Protein AF-A0A6G0Y453-F1 (afdb_monomer_lite)

Radius of gyration: 17.56 Å; chains: 1; bounding box: 46×42×43 Å

Structure (mmCIF, N/CA/C/O backbone):
data_AF-A0A6G0Y453-F1
#
_entry.id   AF-A0A6G0Y453-F1
#
loop_
_atom_site.group_PDB
_atom_site.id
_atom_site.type_symbol
_atom_site.label_atom_id
_atom_site.label_alt_id
_atom_site.label_comp_id
_atom_site.label_asym_id
_atom_site.label_entity_id
_atom_site.label_seq_id
_atom_site.pdbx_PDB_ins_code
_atom_site.Cartn_x
_atom_site.Cartn_y
_atom_site.Cartn_z
_atom_site.occupancy
_atom_site.B_iso_or_equiv
_atom_site.auth_seq_id
_atom_site.auth_comp_id
_atom_site.auth_asym_id
_atom_site.auth_atom_id
_atom_site.pdbx_PDB_model_num
ATOM 1 N N . MET A 1 1 ? 24.743 31.325 4.950 1.00 36.44 1 MET A N 1
ATOM 2 C CA . MET A 1 1 ? 24.528 29.899 4.630 1.00 36.44 1 MET A CA 1
ATOM 3 C C . MET A 1 1 ? 23.797 29.264 5.799 1.00 36.44 1 MET A C 1
ATOM 5 O O . MET A 1 1 ? 24.405 29.052 6.834 1.00 36.44 1 MET A O 1
ATOM 9 N N . GLY A 1 2 ? 22.485 29.068 5.681 1.00 37.31 2 GLY A N 1
ATOM 10 C CA . GLY A 1 2 ? 21.663 28.439 6.717 1.00 37.31 2 GLY A CA 1
ATOM 11 C C . GLY A 1 2 ? 20.794 27.382 6.057 1.00 37.31 2 GLY A C 1
ATOM 12 O O . GLY A 1 2 ? 19.722 27.699 5.551 1.00 37.31 2 GLY A O 1
ATOM 13 N N . GLY A 1 3 ? 21.305 26.153 5.977 1.00 31.62 3 GLY A N 1
ATOM 14 C CA . GLY A 1 3 ? 20.540 25.014 5.484 1.00 31.62 3 GLY A CA 1
ATOM 15 C C . GLY A 1 3 ? 19.524 24.612 6.543 1.00 31.62 3 GLY A C 1
ATOM 16 O O . GLY A 1 3 ? 19.907 24.222 7.643 1.00 31.62 3 GLY A O 1
ATOM 17 N N . ARG A 1 4 ? 18.232 24.747 6.234 1.00 37.88 4 ARG A N 1
ATOM 18 C CA . ARG A 1 4 ? 17.164 24.193 7.069 1.00 37.88 4 ARG A CA 1
ATOM 19 C C . ARG A 1 4 ? 17.302 22.672 7.051 1.00 37.88 4 ARG A C 1
ATOM 21 O O . ARG A 1 4 ? 17.268 22.064 5.984 1.00 37.88 4 ARG A O 1
ATOM 28 N N . SER A 1 5 ? 17.480 22.078 8.224 1.00 36.12 5 SER A N 1
ATOM 29 C CA . SER A 1 5 ? 17.318 20.644 8.433 1.00 36.12 5 SER A CA 1
ATOM 30 C C . SER A 1 5 ? 15.884 20.234 8.064 1.00 36.12 5 SER A C 1
ATOM 32 O O . SER A 1 5 ? 14.948 20.996 8.331 1.00 36.12 5 SER A O 1
ATOM 34 N N . PRO A 1 6 ? 15.680 19.065 7.431 1.00 35.94 6 PRO A N 1
ATOM 35 C CA . PRO A 1 6 ? 14.336 18.581 7.152 1.00 35.94 6 PRO A CA 1
ATOM 36 C C . PRO A 1 6 ? 13.598 18.327 8.478 1.00 35.94 6 PRO A C 1
ATOM 38 O O . PRO A 1 6 ? 14.228 17.892 9.450 1.00 35.94 6 PRO A O 1
ATOM 41 N N . PRO A 1 7 ? 12.281 18.592 8.553 1.00 37.19 7 PRO A N 1
ATOM 42 C CA . PRO A 1 7 ? 11.499 18.241 9.728 1.00 37.19 7 PRO A CA 1
ATOM 43 C C . PRO A 1 7 ? 11.565 16.723 9.918 1.00 37.19 7 PRO A C 1
ATOM 45 O O . PRO A 1 7 ? 11.253 15.960 9.007 1.00 37.19 7 PRO A O 1
ATOM 48 N N . SER A 1 8 ? 12.028 16.289 11.091 1.00 38.25 8 SER A N 1
ATOM 49 C CA . SER A 1 8 ? 12.037 14.881 11.490 1.00 38.25 8 SER A CA 1
ATOM 50 C C . SER A 1 8 ? 10.614 14.509 11.927 1.00 38.25 8 SER A C 1
ATOM 52 O O . SER A 1 8 ? 10.193 14.954 12.992 1.00 38.25 8 SER A O 1
ATOM 54 N N . PRO A 1 9 ? 9.846 13.709 11.159 1.00 42.06 9 PRO A N 1
ATOM 55 C CA . PRO A 1 9 ? 8.439 13.443 11.478 1.00 42.06 9 PRO A CA 1
ATOM 56 C C . PRO A 1 9 ? 8.254 12.441 12.630 1.00 42.06 9 PRO A C 1
ATOM 58 O O . PRO A 1 9 ? 7.136 12.044 12.928 1.00 42.06 9 PRO A O 1
ATOM 61 N N . LEU A 1 10 ? 9.341 11.985 13.258 1.00 41.12 10 LEU A N 1
ATOM 62 C CA . LEU A 1 10 ? 9.342 10.816 14.141 1.00 41.12 10 LEU A CA 1
ATOM 63 C C . LEU A 1 10 ? 9.547 11.147 15.623 1.00 41.12 10 LEU A C 1
ATOM 65 O O . LEU A 1 10 ? 9.712 10.231 16.423 1.00 41.12 10 LEU A O 1
ATOM 69 N N . ARG A 1 11 ? 9.570 12.427 16.016 1.00 39.72 11 ARG A N 1
ATOM 70 C CA . ARG A 1 11 ? 9.835 12.790 17.418 1.00 39.72 11 ARG A CA 1
ATOM 71 C C . ARG A 1 11 ? 8.639 12.644 18.363 1.00 39.72 11 ARG A C 1
ATOM 73 O O . ARG A 1 11 ? 8.882 12.505 19.554 1.00 39.72 11 ARG A O 1
ATOM 80 N N . ASP A 1 12 ? 7.410 12.541 17.854 1.00 39.69 12 ASP A N 1
ATOM 81 C CA . ASP A 1 12 ? 6.200 12.578 18.690 1.00 39.69 12 ASP A CA 1
ATOM 82 C C . ASP A 1 12 ? 5.191 11.461 18.348 1.00 39.69 12 ASP A C 1
ATOM 84 O O . ASP A 1 12 ? 4.031 11.728 18.045 1.00 39.69 12 ASP A O 1
ATOM 88 N N . ALA A 1 13 ? 5.604 10.188 18.402 1.00 50.75 13 ALA A N 1
ATOM 89 C CA . ALA A 1 13 ? 4.693 9.042 18.236 1.00 50.75 13 ALA A CA 1
ATOM 90 C C . ALA A 1 13 ? 4.547 8.198 19.525 1.00 50.75 13 ALA A C 1
ATOM 92 O O . ALA A 1 13 ? 4.876 7.010 19.522 1.00 50.75 13 ALA A O 1
ATOM 93 N N . PRO A 1 14 ? 4.039 8.767 20.640 1.00 52.19 14 PRO A N 1
ATOM 94 C CA . PRO A 1 14 ? 3.871 8.053 21.912 1.00 52.19 14 PRO A CA 1
ATOM 95 C C . PRO A 1 14 ? 2.911 6.853 21.832 1.00 52.19 14 PRO A C 1
ATOM 97 O O . PRO A 1 14 ? 2.890 6.031 22.735 1.00 52.19 14 PRO A O 1
ATOM 100 N N . ALA A 1 15 ? 2.138 6.718 20.752 1.00 50.03 15 ALA A N 1
ATOM 101 C CA . ALA A 1 15 ? 1.271 5.567 20.517 1.00 50.03 15 ALA A CA 1
ATOM 102 C C . ALA A 1 15 ? 2.020 4.342 19.948 1.00 50.03 15 ALA A C 1
ATOM 104 O O . ALA A 1 15 ? 1.535 3.222 20.054 1.00 50.03 15 ALA A O 1
ATOM 105 N N . LEU A 1 16 ? 3.216 4.525 19.370 1.00 49.75 16 LEU A N 1
ATOM 106 C CA . LEU A 1 16 ? 4.043 3.404 18.906 1.00 49.75 16 LEU A CA 1
ATOM 107 C C . LEU A 1 16 ? 4.718 2.671 20.071 1.00 49.75 16 LEU A C 1
ATOM 109 O O . LEU A 1 16 ? 4.967 1.475 19.966 1.00 49.75 16 LEU A O 1
ATOM 113 N N . SER A 1 17 ? 5.003 3.357 21.183 1.00 58.25 17 SER A N 1
ATOM 114 C CA . SER A 1 17 ? 5.693 2.754 22.333 1.00 58.25 17 SER A CA 1
ATOM 115 C C . SER A 1 17 ? 4.832 1.766 23.124 1.00 58.25 17 SER A C 1
ATOM 117 O O . SER A 1 17 ? 5.381 0.962 23.871 1.00 58.25 17 SER A O 1
ATOM 119 N N . SER A 1 18 ? 3.506 1.802 22.962 1.00 57.59 18 SER A N 1
ATOM 120 C CA . SER A 1 18 ? 2.570 0.850 23.575 1.00 57.59 18 SER A CA 1
ATOM 121 C C . SER A 1 18 ? 2.286 -0.380 22.706 1.00 57.59 18 SER A C 1
ATOM 123 O O . SER A 1 18 ? 1.596 -1.295 23.152 1.00 57.59 18 SER A O 1
ATOM 125 N N . SER A 1 19 ? 2.806 -0.419 21.477 1.00 57.25 19 SER A N 1
ATOM 126 C CA . SER A 1 19 ? 2.579 -1.520 20.545 1.00 57.25 19 SER A CA 1
ATOM 127 C C . SER A 1 19 ? 3.479 -2.712 20.864 1.00 57.25 19 SER A C 1
ATOM 129 O O . SER A 1 19 ? 4.698 -2.567 20.942 1.00 57.25 19 SER A O 1
ATOM 131 N N . GLN A 1 20 ? 2.903 -3.911 20.987 1.00 63.47 20 GLN A N 1
ATOM 132 C CA . GLN A 1 20 ? 3.690 -5.139 21.187 1.00 63.47 20 GLN A CA 1
ATOM 133 C C . GLN A 1 20 ? 4.402 -5.598 19.907 1.00 63.47 20 GLN A C 1
ATOM 135 O O . GLN A 1 20 ? 5.443 -6.251 19.968 1.00 63.47 20 GLN A O 1
ATOM 140 N N . HIS A 1 21 ? 3.865 -5.225 18.742 1.00 60.62 21 HIS A N 1
ATOM 141 C CA . HIS A 1 21 ? 4.406 -5.599 17.441 1.00 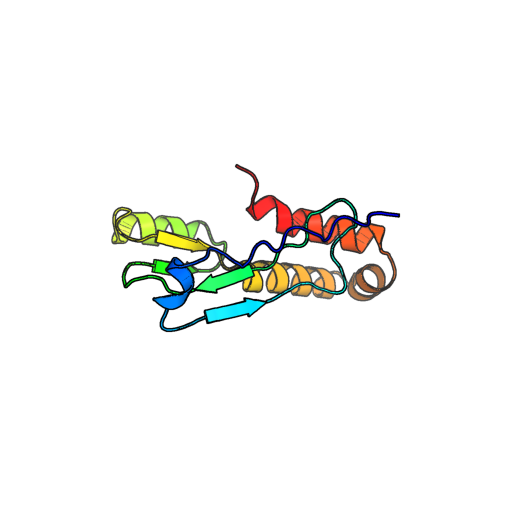60.62 21 HIS A CA 1
ATOM 142 C C . HIS A 1 21 ? 4.455 -4.382 16.521 1.00 60.62 21 HIS A C 1
ATOM 144 O O . HIS A 1 21 ? 3.445 -3.710 16.308 1.00 60.62 21 HIS A O 1
ATOM 150 N N . ILE A 1 22 ? 5.640 -4.085 15.988 1.00 60.31 22 ILE A N 1
ATOM 151 C CA . ILE A 1 22 ? 5.856 -3.007 15.023 1.00 60.31 22 ILE A CA 1
ATOM 152 C C . ILE A 1 22 ? 6.501 -3.616 13.782 1.00 60.31 22 ILE A C 1
ATOM 154 O O . ILE A 1 22 ? 7.580 -4.201 13.864 1.00 60.31 22 ILE A O 1
ATOM 158 N N . PHE A 1 23 ? 5.857 -3.448 12.634 1.00 62.28 23 PHE A N 1
ATOM 159 C CA . PHE A 1 23 ? 6.418 -3.774 11.329 1.00 62.28 23 PHE A CA 1
ATOM 160 C C . PHE A 1 23 ? 6.618 -2.481 10.546 1.00 62.28 23 PHE A C 1
ATOM 162 O O . PHE A 1 23 ? 5.768 -1.591 10.556 1.00 62.28 23 PHE A O 1
ATOM 169 N N . MET A 1 24 ? 7.758 -2.365 9.874 1.00 48.25 24 MET A N 1
ATOM 170 C CA . MET A 1 24 ? 8.103 -1.189 9.082 1.00 48.25 24 MET A CA 1
ATOM 171 C C . MET A 1 24 ? 8.449 -1.637 7.666 1.00 48.25 24 MET A C 1
ATOM 173 O O . MET A 1 24 ? 9.323 -2.481 7.482 1.00 48.25 24 MET A O 1
ATOM 177 N N . ASP A 1 25 ? 7.781 -1.049 6.678 1.00 56.09 25 ASP A N 1
ATOM 178 C CA . ASP A 1 25 ? 8.121 -1.177 5.261 1.00 56.09 25 ASP A CA 1
ATOM 179 C C . ASP A 1 25 ? 8.276 0.228 4.666 1.00 56.09 25 ASP A C 1
ATOM 181 O O . ASP A 1 25 ? 7.526 1.161 4.973 1.00 56.09 25 ASP A O 1
ATOM 185 N N . GLY A 1 26 ? 9.285 0.388 3.817 1.00 49.78 26 GLY A N 1
ATOM 186 C CA . GLY A 1 26 ? 9.472 1.588 3.028 1.00 49.78 26 GLY A CA 1
ATOM 187 C C . GLY A 1 26 ? 9.755 1.227 1.579 1.00 49.78 26 GLY A C 1
ATOM 188 O O . GLY A 1 26 ? 10.646 0.447 1.251 1.00 49.78 26 GLY A O 1
ATOM 189 N N . THR A 1 27 ? 9.049 1.879 0.661 1.00 54.59 27 THR A N 1
ATOM 190 C CA . THR A 1 27 ? 9.293 1.723 -0.777 1.00 54.59 27 THR A CA 1
ATOM 191 C C . THR A 1 27 ? 10.423 2.659 -1.253 1.00 54.59 27 THR A C 1
ATOM 193 O O . THR A 1 27 ? 10.254 3.450 -2.185 1.00 54.59 27 THR A O 1
ATOM 196 N N . PHE A 1 28 ? 11.589 2.592 -0.594 1.00 49.12 28 PHE A N 1
ATOM 197 C CA . PHE A 1 28 ? 12.680 3.585 -0.648 1.00 49.12 28 PHE A CA 1
ATOM 198 C C . PHE A 1 28 ? 13.222 3.892 -2.053 1.00 49.12 28 PHE A C 1
ATOM 200 O O . PHE A 1 28 ? 13.490 5.043 -2.378 1.00 49.12 28 PHE A O 1
ATOM 207 N N . ALA A 1 29 ? 13.368 2.890 -2.922 1.00 46.22 29 ALA A N 1
ATOM 208 C CA . ALA A 1 29 ? 14.060 3.070 -4.204 1.00 46.22 29 ALA A CA 1
ATOM 209 C C . ALA A 1 29 ? 13.194 3.689 -5.320 1.00 46.22 29 ALA A C 1
ATOM 211 O O . ALA A 1 29 ? 13.658 3.853 -6.449 1.00 46.22 29 ALA A O 1
ATOM 212 N N . THR A 1 30 ? 11.904 3.940 -5.075 1.00 50.25 30 THR A N 1
ATOM 213 C CA . THR A 1 30 ? 10.954 4.106 -6.184 1.00 50.25 30 THR A CA 1
ATOM 214 C C . THR A 1 30 ? 9.852 5.147 -5.958 1.00 50.25 30 THR A C 1
ATOM 216 O O . THR A 1 30 ? 8.923 5.212 -6.767 1.00 50.25 30 THR A O 1
ATOM 219 N N . CYS A 1 31 ? 9.894 5.947 -4.888 1.00 48.69 31 CYS A N 1
ATOM 220 C CA . CYS A 1 31 ? 8.929 7.037 -4.690 1.00 48.69 31 CYS A CA 1
ATOM 221 C C . CYS A 1 31 ? 9.070 8.085 -5.821 1.00 48.69 31 CYS A C 1
ATOM 223 O O . CYS A 1 31 ? 10.187 8.546 -6.070 1.00 48.69 31 CYS A O 1
ATOM 225 N N . PRO A 1 32 ? 7.996 8.426 -6.563 1.00 56.56 32 PRO A N 1
ATOM 226 C CA . PRO A 1 32 ? 8.022 9.540 -7.511 1.00 56.56 32 PRO A CA 1
ATOM 227 C C . PRO A 1 32 ? 8.370 10.851 -6.784 1.00 56.56 32 PRO A C 1
ATOM 229 O O . PRO A 1 32 ? 7.956 11.030 -5.646 1.00 56.56 32 PRO A O 1
ATOM 232 N N . GLN A 1 33 ? 9.093 11.769 -7.438 1.00 54.53 33 GLN A N 1
ATOM 233 C CA . GLN A 1 33 ? 9.523 13.043 -6.829 1.00 54.53 33 GLN A CA 1
ATOM 234 C C . GLN A 1 33 ? 8.351 13.926 -6.371 1.00 54.53 33 GLN A C 1
ATOM 236 O O . GLN A 1 33 ? 8.510 14.690 -5.425 1.00 54.53 33 GLN A O 1
ATOM 241 N N . ASP A 1 34 ? 7.190 13.779 -7.011 1.00 52.38 34 ASP A N 1
ATOM 242 C CA . ASP A 1 34 ? 5.983 14.561 -6.726 1.00 52.38 34 ASP A CA 1
ATOM 243 C C . ASP A 1 34 ? 5.133 13.979 -5.581 1.00 52.38 34 ASP A C 1
ATOM 245 O O . ASP A 1 34 ? 4.125 14.567 -5.201 1.00 52.38 34 ASP A O 1
ATOM 249 N N . PHE A 1 35 ? 5.519 12.825 -5.024 1.00 46.19 35 PHE A N 1
ATOM 250 C CA . PHE A 1 35 ? 4.830 12.190 -3.901 1.00 46.19 35 PHE A CA 1
ATOM 251 C C . PHE A 1 35 ? 5.697 12.250 -2.647 1.00 46.19 35 PHE A C 1
ATOM 253 O O . PHE A 1 35 ? 6.900 11.982 -2.688 1.00 46.19 35 PHE A O 1
ATOM 260 N N . PHE A 1 36 ? 5.073 12.555 -1.508 1.00 49.66 36 PHE A N 1
ATOM 261 C CA . PHE A 1 36 ? 5.716 12.406 -0.208 1.00 49.66 36 PHE A CA 1
ATOM 262 C C . PHE A 1 36 ? 6.080 10.935 0.013 1.00 49.66 36 PHE A C 1
ATOM 264 O O . PHE A 1 36 ? 5.304 10.033 -0.305 1.00 49.66 36 PHE A O 1
ATOM 271 N N . GLN A 1 37 ? 7.278 10.688 0.541 1.00 53.59 37 GLN A N 1
ATOM 272 C CA . GLN A 1 37 ? 7.730 9.340 0.857 1.00 53.59 37 GLN A CA 1
ATOM 273 C C . GLN A 1 37 ? 6.803 8.721 1.907 1.00 53.59 37 GLN A C 1
ATOM 275 O O . GLN A 1 37 ? 6.789 9.148 3.060 1.00 53.59 37 GLN A O 1
ATOM 280 N N . VAL A 1 38 ? 6.035 7.709 1.503 1.00 49.28 38 VAL A N 1
ATOM 281 C CA . VAL A 1 38 ? 5.151 6.978 2.411 1.00 49.28 38 VAL A CA 1
ATOM 282 C C . VAL A 1 38 ? 5.992 5.948 3.162 1.00 49.28 38 VAL A C 1
ATOM 284 O O . VAL A 1 38 ? 6.422 4.944 2.592 1.00 49.28 38 VAL A O 1
ATOM 287 N N . TYR A 1 39 ? 6.261 6.226 4.434 1.00 49.47 39 TYR A N 1
ATOM 288 C CA . TYR A 1 39 ? 6.669 5.210 5.399 1.00 49.47 39 TYR A CA 1
ATOM 289 C C . TYR A 1 39 ? 5.400 4.585 5.962 1.00 49.47 39 TYR A C 1
ATOM 291 O O . TYR A 1 39 ? 4.571 5.303 6.520 1.00 49.47 39 TYR A O 1
ATOM 299 N N . VAL A 1 40 ? 5.243 3.269 5.819 1.00 54.12 40 VAL A N 1
ATOM 300 C CA . VAL A 1 40 ? 4.131 2.559 6.453 1.00 54.12 40 VAL A CA 1
ATOM 301 C C . VAL A 1 40 ? 4.674 1.860 7.690 1.00 54.12 40 VAL A C 1
ATOM 303 O O . VAL A 1 40 ? 5.492 0.944 7.604 1.00 54.12 40 VAL A O 1
ATOM 306 N N . VAL A 1 41 ? 4.244 2.344 8.852 1.00 57.44 41 VAL A N 1
ATOM 307 C CA . VAL A 1 41 ? 4.503 1.713 10.146 1.00 57.44 41 VAL A CA 1
ATOM 308 C C . VAL A 1 41 ? 3.217 1.017 10.560 1.00 57.44 41 VAL A C 1
ATOM 310 O O . VAL A 1 41 ? 2.222 1.675 10.854 1.00 57.44 41 VAL A O 1
ATOM 313 N N . HIS A 1 42 ? 3.232 -0.311 10.562 1.00 61.28 42 HIS A N 1
ATOM 314 C CA . HIS A 1 42 ? 2.161 -1.112 11.138 1.00 61.28 42 HIS A CA 1
ATOM 315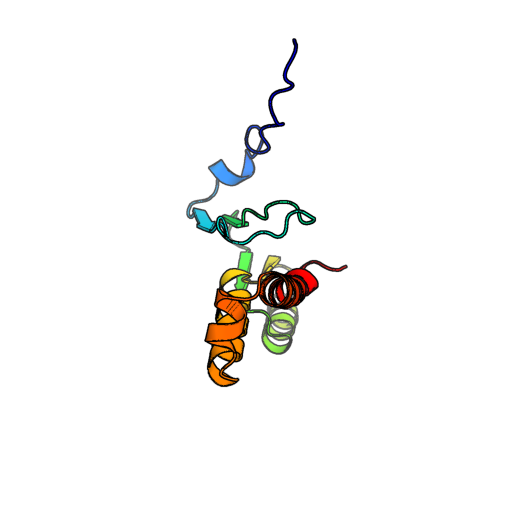 C C . HIS A 1 42 ? 2.475 -1.310 12.617 1.00 61.28 42 HIS A C 1
ATOM 317 O O . HIS A 1 42 ? 3.463 -1.958 12.957 1.00 61.28 42 HIS A O 1
ATOM 323 N N . ALA A 1 43 ? 1.654 -0.741 13.490 1.00 55.78 43 ALA A N 1
ATOM 324 C CA . ALA A 1 43 ? 1.744 -0.935 14.928 1.00 55.78 43 ALA A CA 1
ATOM 325 C C . ALA A 1 43 ? 0.393 -1.428 15.439 1.00 55.78 43 ALA A C 1
ATOM 327 O O . ALA A 1 43 ? -0.632 -0.792 15.190 1.00 55.78 43 ALA A O 1
ATOM 328 N N . GLN A 1 44 ? 0.396 -2.561 16.137 1.00 61.41 44 GLN A N 1
ATOM 329 C CA . GLN A 1 44 ? -0.788 -3.064 16.817 1.00 61.41 44 GLN A CA 1
ATOM 330 C C . GLN A 1 44 ? -0.991 -2.291 18.123 1.00 61.41 44 GLN A C 1
ATOM 332 O O . GLN A 1 44 ? -0.353 -2.566 19.139 1.00 61.41 44 GLN A O 1
ATOM 337 N N . ILE A 1 45 ? -1.894 -1.314 18.090 1.00 56.56 45 ILE A N 1
ATOM 338 C CA . ILE A 1 45 ? -2.223 -0.482 19.247 1.00 56.56 45 ILE A CA 1
ATOM 339 C C . ILE A 1 45 ? -3.567 -0.959 19.809 1.00 56.56 45 ILE A C 1
ATOM 341 O O . ILE A 1 45 ? -4.619 -0.670 19.243 1.00 56.56 45 ILE A O 1
ATOM 345 N N . GLY A 1 46 ? -3.524 -1.692 20.925 1.00 62.19 46 GLY A N 1
ATOM 346 C CA . GLY A 1 46 ? -4.706 -2.264 21.582 1.00 62.19 46 GLY A CA 1
ATOM 347 C C . GLY A 1 46 ? -5.171 -3.609 21.003 1.00 62.19 46 GLY A C 1
ATOM 348 O O . GLY A 1 46 ? -4.546 -4.174 20.106 1.00 62.19 46 GLY A O 1
ATOM 349 N N . GLU A 1 47 ? -6.271 -4.136 21.545 1.00 67.69 47 GLU A N 1
ATOM 350 C CA . GLU A 1 47 ? -6.806 -5.469 21.206 1.00 67.69 47 GLU A CA 1
ATOM 351 C C . GLU A 1 47 ? -7.894 -5.440 20.109 1.00 67.69 47 GLU A C 1
ATOM 353 O O . GLU A 1 47 ? -8.233 -6.478 19.549 1.00 67.69 47 G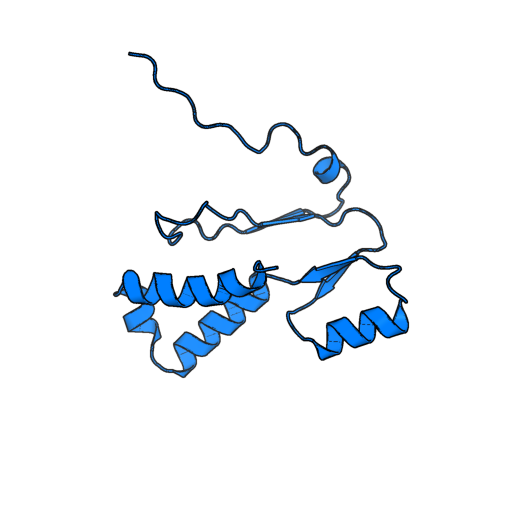LU A O 1
ATOM 358 N N . ASN A 1 48 ? -8.397 -4.257 19.732 1.00 74.81 48 ASN A N 1
ATOM 359 C CA . ASN A 1 48 ? -9.556 -4.087 18.836 1.00 74.81 48 ASN A CA 1
ATOM 360 C C . ASN A 1 48 ? -9.176 -3.692 17.398 1.00 74.81 48 ASN A C 1
ATOM 362 O O . ASN A 1 48 ? -9.918 -2.970 16.729 1.00 74.81 48 ASN A O 1
ATOM 366 N N . MET A 1 49 ? -8.010 -4.114 16.912 1.00 77.69 49 MET A N 1
ATOM 367 C CA . MET A 1 49 ? -7.531 -3.760 15.576 1.00 77.69 49 MET A CA 1
ATOM 368 C C . MET A 1 49 ? -7.306 -5.005 14.728 1.00 77.69 49 MET A C 1
ATOM 370 O O . MET A 1 49 ? -6.596 -5.921 15.138 1.00 77.69 49 MET A O 1
ATOM 374 N N . ILE A 1 50 ? -7.879 -5.015 13.524 1.00 77.31 50 ILE A N 1
ATOM 375 C CA . ILE A 1 50 ? -7.728 -6.114 12.570 1.00 77.31 50 ILE A CA 1
ATOM 376 C C . ILE A 1 50 ? -7.102 -5.557 11.293 1.00 77.31 50 ILE A C 1
ATOM 378 O O . ILE A 1 50 ? -7.645 -4.640 10.677 1.00 77.31 50 ILE A O 1
ATOM 382 N N . THR A 1 51 ? -5.956 -6.116 10.895 1.00 82.31 51 THR A N 1
ATOM 383 C CA . THR A 1 51 ? -5.348 -5.825 9.590 1.00 82.31 51 THR A CA 1
ATOM 384 C C . THR A 1 51 ? -5.826 -6.850 8.568 1.00 82.31 51 THR A C 1
ATOM 386 O O . THR A 1 51 ? -5.633 -8.045 8.779 1.00 82.31 51 THR A O 1
ATOM 389 N N . ILE A 1 52 ? -6.417 -6.401 7.464 1.00 80.38 52 ILE A N 1
ATOM 390 C CA . ILE A 1 52 ? -6.918 -7.266 6.386 1.00 80.38 52 ILE A CA 1
ATOM 391 C C . ILE A 1 52 ? -6.490 -6.765 5.010 1.00 80.38 52 ILE A C 1
ATOM 393 O O . ILE A 1 52 ? -6.041 -5.631 4.853 1.00 80.38 52 ILE A O 1
ATOM 397 N N . ASP A 1 53 ? -6.662 -7.601 3.994 1.00 78.06 53 ASP A N 1
ATOM 398 C CA . ASP A 1 53 ? -6.458 -7.202 2.604 1.00 78.06 53 ASP A CA 1
ATOM 399 C C . ASP A 1 53 ? -7.586 -6.283 2.109 1.00 78.06 53 ASP A C 1
ATOM 401 O O . ASP A 1 53 ? -8.647 -6.173 2.724 1.00 78.06 53 ASP A O 1
ATOM 405 N N . PHE A 1 54 ? -7.349 -5.597 0.987 1.00 74.62 54 PHE A N 1
ATOM 406 C CA . PHE A 1 54 ? -8.298 -4.669 0.353 1.00 74.62 54 PHE A CA 1
ATOM 407 C C . PHE A 1 54 ? -9.469 -5.410 -0.327 1.00 74.62 54 PHE A C 1
ATOM 409 O O . PHE A 1 54 ? -9.713 -5.265 -1.524 1.00 74.62 54 PHE A O 1
ATOM 416 N N . GLU A 1 55 ? -10.206 -6.216 0.433 1.00 74.25 55 GLU A N 1
ATOM 417 C CA . GLU A 1 55 ? -11.362 -6.971 -0.037 1.00 74.25 55 GLU A CA 1
ATOM 418 C C . GLU A 1 55 ? -12.646 -6.426 0.587 1.00 74.25 55 GLU A C 1
ATOM 420 O O . GLU A 1 55 ? -12.909 -6.607 1.775 1.00 74.25 55 GLU A O 1
ATOM 425 N N . GLN A 1 56 ? -13.499 -5.793 -0.226 1.00 75.44 56 GLN A N 1
ATOM 426 C CA . GLN A 1 56 ? -14.756 -5.209 0.263 1.00 75.44 56 GLN A CA 1
ATOM 427 C C . GLN A 1 56 ? -15.672 -6.221 0.958 1.00 75.44 56 GLN A C 1
ATOM 429 O O . GLN A 1 56 ? -16.405 -5.849 1.868 1.00 75.44 56 GLN A O 1
ATOM 434 N N . ALA A 1 57 ? -15.653 -7.485 0.529 1.00 74.00 57 ALA A N 1
ATOM 435 C CA . ALA A 1 57 ? -16.449 -8.531 1.161 1.00 74.00 57 ALA A CA 1
ATOM 436 C C . ALA A 1 57 ? -15.994 -8.787 2.605 1.00 74.00 57 ALA A C 1
ATOM 438 O O . ALA A 1 57 ? -16.832 -8.886 3.496 1.00 74.00 57 ALA A O 1
ATOM 439 N N . VAL A 1 58 ? -14.679 -8.831 2.839 1.00 73.94 58 VAL A N 1
ATOM 440 C CA . VAL A 1 58 ? -14.102 -9.030 4.174 1.00 73.94 58 VAL A CA 1
ATOM 441 C C . VAL A 1 58 ? -14.335 -7.800 5.047 1.00 73.94 58 VAL A C 1
ATOM 443 O O . VAL A 1 58 ? -14.750 -7.957 6.190 1.00 73.94 58 VAL A O 1
ATOM 446 N N . ILE A 1 59 ? -14.162 -6.589 4.501 1.00 81.50 59 ILE A N 1
ATOM 447 C CA . ILE A 1 59 ? -14.474 -5.333 5.208 1.00 81.50 59 ILE A CA 1
ATOM 448 C C . ILE A 1 59 ? -15.922 -5.363 5.713 1.00 81.50 59 ILE A C 1
ATOM 450 O O . ILE A 1 59 ? -16.150 -5.266 6.914 1.00 81.50 59 ILE A O 1
ATOM 454 N N . LYS A 1 60 ? -16.887 -5.609 4.817 1.00 83.25 60 LYS A N 1
ATOM 455 C CA . LYS A 1 60 ? -18.315 -5.662 5.167 1.00 83.25 60 LYS A CA 1
ATOM 456 C C . LYS A 1 60 ? -18.643 -6.772 6.162 1.00 83.25 60 LYS A C 1
ATOM 458 O O . LYS A 1 60 ? -19.469 -6.569 7.043 1.00 83.25 60 LYS A O 1
ATOM 463 N N . ALA A 1 61 ? -18.015 -7.940 6.033 1.00 80.75 61 ALA A N 1
ATOM 464 C CA . ALA A 1 61 ? -18.223 -9.043 6.967 1.00 80.75 61 ALA A CA 1
ATOM 465 C C . ALA A 1 61 ? -17.730 -8.691 8.379 1.00 80.75 61 ALA A C 1
ATOM 467 O O . ALA A 1 61 ? -18.391 -9.017 9.359 1.00 80.75 61 ALA A O 1
ATOM 468 N N . ILE A 1 62 ? -16.593 -8.000 8.493 1.00 79.75 62 ILE A N 1
ATOM 469 C CA . ILE A 1 62 ? -16.081 -7.533 9.785 1.00 79.75 62 ILE A CA 1
ATOM 470 C C . ILE A 1 62 ? -16.984 -6.438 10.358 1.00 79.75 62 ILE A C 1
ATOM 472 O O . ILE A 1 62 ? -17.314 -6.493 11.540 1.00 79.75 62 ILE A O 1
ATOM 476 N N . GLU A 1 63 ? -17.425 -5.483 9.540 1.00 85.75 63 GLU A N 1
ATOM 477 C CA . GLU A 1 63 ? -18.372 -4.442 9.962 1.00 85.75 63 GLU A CA 1
ATOM 478 C C . GLU A 1 63 ? -19.691 -5.039 10.481 1.00 85.75 63 GLU A C 1
ATOM 480 O O . GLU A 1 63 ? -20.205 -4.577 11.498 1.00 85.75 63 GLU A O 1
ATOM 485 N N . ASP A 1 64 ? -20.210 -6.090 9.838 1.00 86.94 64 ASP A N 1
ATOM 486 C CA . ASP A 1 64 ? -21.446 -6.779 10.236 1.00 86.94 64 ASP A CA 1
ATOM 487 C C . ASP A 1 64 ? -21.274 -7.596 11.530 1.00 86.94 64 ASP A C 1
ATOM 489 O O . ASP A 1 64 ? -22.067 -7.473 12.467 1.00 86.94 64 ASP A O 1
ATOM 493 N N . VAL A 1 65 ? -20.197 -8.385 11.626 1.00 86.81 65 VAL A N 1
ATOM 494 C CA . VAL A 1 65 ? -19.932 -9.264 12.780 1.00 86.81 65 VAL A CA 1
ATOM 495 C C . VAL A 1 65 ? -19.550 -8.468 14.026 1.00 86.81 65 VAL A C 1
ATOM 497 O O . VAL A 1 65 ? -20.042 -8.755 15.117 1.00 86.81 65 VAL A O 1
ATOM 500 N N . PHE A 1 66 ? -18.679 -7.472 13.873 1.00 84.44 66 PHE A N 1
ATOM 501 C CA . PHE A 1 66 ? -18.132 -6.694 14.984 1.00 84.44 66 PHE A CA 1
ATOM 502 C C . PHE A 1 66 ? -18.811 -5.336 15.155 1.00 84.44 66 PHE A C 1
ATOM 504 O O . PHE A 1 66 ? -18.381 -4.559 15.997 1.00 84.44 66 PHE A O 1
ATOM 511 N N . LYS A 1 67 ? -19.854 -5.020 14.374 1.00 86.56 67 LYS A N 1
ATOM 512 C CA . LYS A 1 67 ? -20.691 -3.812 14.518 1.00 86.56 67 LYS A CA 1
ATOM 513 C C . LYS A 1 67 ? -19.902 -2.501 14.642 1.00 86.56 67 LYS A C 1
ATOM 515 O O . LYS A 1 67 ? -20.319 -1.588 15.352 1.00 86.56 67 LYS A O 1
ATOM 520 N N . ASN A 1 68 ? -18.778 -2.394 13.932 1.00 77.75 68 ASN A N 1
ATOM 521 C CA . ASN A 1 68 ? -17.843 -1.260 13.988 1.00 77.75 68 ASN A CA 1
ATOM 522 C C . ASN A 1 68 ? -17.139 -1.047 15.350 1.00 77.75 68 ASN A C 1
ATOM 524 O O . ASN A 1 68 ? -16.598 0.027 15.603 1.00 77.75 68 ASN A O 1
ATOM 528 N N . GLU A 1 69 ? -17.104 -2.060 16.223 1.00 80.50 69 GLU A N 1
ATOM 529 C CA . GLU A 1 69 ? -16.358 -2.055 17.497 1.00 80.50 69 GLU A CA 1
ATOM 530 C C . GLU A 1 69 ? -14.851 -2.315 17.312 1.00 80.50 69 GLU A C 1
ATOM 532 O O . GLU A 1 69 ? -14.059 -2.172 18.251 1.00 80.50 69 GLU A O 1
ATOM 537 N N . VAL A 1 70 ? -14.446 -2.702 16.098 1.00 82.56 70 VAL A N 1
ATOM 538 C CA . VAL A 1 70 ? -13.054 -2.947 15.711 1.00 82.56 70 VAL A CA 1
ATOM 539 C C . VAL A 1 70 ? -12.603 -1.950 14.653 1.00 82.56 70 VAL A C 1
ATOM 541 O O . VAL A 1 70 ? -13.338 -1.606 13.729 1.00 82.56 70 VAL A O 1
ATOM 544 N N . THR A 1 71 ? -11.357 -1.500 14.771 1.00 83.69 71 THR A N 1
ATOM 545 C CA . THR A 1 71 ? -10.710 -0.672 13.754 1.00 83.69 71 THR A CA 1
ATOM 546 C C . THR A 1 71 ? -10.143 -1.573 12.663 1.00 83.69 71 THR A C 1
ATOM 548 O O . THR A 1 71 ? -9.266 -2.401 12.923 1.00 83.69 71 THR A O 1
ATOM 551 N N . ILE A 1 72 ? -10.627 -1.397 11.434 1.00 82.19 72 ILE A N 1
ATOM 552 C CA . ILE A 1 72 ? -10.129 -2.109 10.256 1.00 82.19 72 ILE A CA 1
ATOM 553 C C . ILE A 1 72 ? -8.945 -1.333 9.680 1.00 82.19 72 ILE A C 1
ATOM 555 O O . ILE A 1 72 ? -9.078 -0.174 9.289 1.00 82.19 72 ILE A O 1
ATOM 559 N N . GLN A 1 73 ? -7.785 -1.980 9.599 1.00 83.38 73 GLN A N 1
ATOM 560 C CA . GLN A 1 73 ? -6.632 -1.473 8.863 1.00 83.38 73 GLN A CA 1
ATOM 561 C C . GLN A 1 73 ? -6.444 -2.278 7.582 1.00 83.38 73 GLN A C 1
ATOM 563 O O . GLN A 1 73 ? -6.408 -3.506 7.601 1.00 83.38 73 GLN A O 1
ATOM 568 N N . LEU A 1 74 ? -6.298 -1.589 6.455 1.00 83.44 74 LEU A N 1
ATOM 569 C CA . LEU A 1 74 ? -6.072 -2.247 5.174 1.00 83.44 74 LEU A CA 1
ATOM 570 C C . LEU A 1 74 ? -4.572 -2.423 4.922 1.00 83.44 74 LEU A C 1
ATOM 572 O O . LEU A 1 74 ? -3.765 -1.514 5.132 1.00 83.44 74 LEU A O 1
ATOM 576 N N . CYS A 1 75 ? -4.184 -3.612 4.471 1.00 83.44 75 CYS A N 1
ATOM 577 C CA . CYS A 1 75 ? -2.791 -3.984 4.305 1.00 83.44 75 CYS A CA 1
ATOM 578 C C . CYS A 1 75 ? -2.218 -3.433 2.993 1.00 83.44 75 CYS A C 1
ATOM 580 O O . CYS A 1 75 ? -2.365 -4.018 1.915 1.00 83.44 75 CYS A O 1
ATOM 582 N N . TYR A 1 76 ? -1.511 -2.304 3.081 1.00 83.06 76 TYR A N 1
ATOM 583 C CA . TYR A 1 76 ? -0.828 -1.704 1.931 1.00 83.06 76 TYR A CA 1
ATOM 584 C C . TYR A 1 76 ? 0.241 -2.632 1.329 1.00 83.06 76 TYR A C 1
ATOM 586 O O . TYR A 1 76 ? 0.453 -2.644 0.114 1.00 83.06 76 TYR A O 1
ATOM 594 N N . PHE A 1 77 ? 0.893 -3.453 2.155 1.00 81.62 77 PHE A N 1
ATOM 595 C CA . PHE A 1 77 ? 1.886 -4.424 1.699 1.00 81.62 77 PHE A CA 1
ATOM 596 C C . PHE A 1 77 ? 1.281 -5.444 0.719 1.00 81.62 77 PHE A C 1
ATOM 598 O O . PHE A 1 77 ? 1.767 -5.583 -0.409 1.00 81.62 77 PHE A O 1
ATOM 605 N N . HIS A 1 78 ? 0.172 -6.096 1.087 1.00 78.69 78 HIS A N 1
ATOM 606 C CA . HIS A 1 78 ? -0.490 -7.072 0.215 1.00 78.69 78 HIS A CA 1
ATOM 607 C C . HIS A 1 78 ? -1.126 -6.435 -1.026 1.00 78.69 78 HIS A C 1
ATOM 609 O O . HIS A 1 78 ? -1.150 -7.062 -2.091 1.00 78.69 78 HIS A O 1
ATOM 615 N N . LEU A 1 79 ? -1.558 -5.170 -0.944 1.00 85.00 79 LEU A N 1
ATOM 616 C CA . LEU A 1 79 ? -1.995 -4.409 -2.117 1.00 85.00 79 LEU A CA 1
ATOM 617 C C . LEU A 1 79 ? -0.860 -4.255 -3.140 1.00 85.00 79 LEU A C 1
ATOM 619 O O . LEU A 1 79 ? -1.024 -4.612 -4.309 1.00 85.00 79 LEU A O 1
ATOM 623 N N . ASN A 1 80 ? 0.317 -3.788 -2.713 1.00 88.19 80 ASN A N 1
ATOM 624 C CA . ASN A 1 80 ? 1.462 -3.642 -3.617 1.00 88.19 80 ASN A CA 1
ATOM 625 C C . ASN A 1 80 ? 1.948 -4.983 -4.159 1.00 88.19 80 ASN A C 1
ATOM 627 O O . ASN A 1 80 ? 2.319 -5.073 -5.330 1.00 88.19 80 ASN A O 1
ATOM 631 N N . GLN A 1 81 ? 1.918 -6.033 -3.337 1.00 86.50 81 GLN A N 1
ATOM 632 C CA . GLN A 1 81 ? 2.273 -7.375 -3.777 1.00 86.50 81 GLN A CA 1
ATOM 633 C C . GLN A 1 81 ? 1.312 -7.881 -4.865 1.00 86.50 81 GLN A C 1
ATOM 635 O O . GLN A 1 81 ? 1.759 -8.433 -5.870 1.00 86.50 81 GLN A O 1
ATOM 640 N N . SER A 1 82 ? 0.006 -7.645 -4.709 1.00 89.38 82 SER A N 1
ATOM 641 C CA . SER A 1 82 ? -1.014 -7.993 -5.707 1.00 89.38 82 SER A CA 1
ATOM 642 C C . SER A 1 82 ? -0.832 -7.221 -7.012 1.00 89.38 82 SER A C 1
ATOM 644 O O . SER A 1 82 ? -0.864 -7.814 -8.091 1.00 89.38 82 SER A O 1
ATOM 646 N N . ILE A 1 83 ? -0.559 -5.916 -6.928 1.00 91.06 83 ILE A N 1
ATOM 647 C CA . ILE A 1 83 ? -0.259 -5.080 -8.098 1.00 91.06 83 ILE A CA 1
ATOM 648 C C . ILE A 1 83 ? 1.003 -5.581 -8.808 1.00 91.06 83 ILE A C 1
ATOM 650 O O . ILE A 1 83 ? 1.013 -5.703 -10.033 1.00 91.06 83 ILE A O 1
ATOM 654 N N . TRP A 1 84 ? 2.056 -5.923 -8.063 1.00 93.06 84 TRP A N 1
ATOM 655 C CA . TRP A 1 84 ? 3.286 -6.459 -8.642 1.00 93.06 84 TRP A CA 1
ATOM 656 C C . TRP A 1 84 ? 3.059 -7.799 -9.348 1.00 93.06 84 TRP A C 1
ATOM 658 O O . TRP A 1 84 ? 3.476 -7.943 -10.499 1.00 93.06 84 TRP A O 1
ATOM 668 N N . ARG A 1 85 ? 2.330 -8.737 -8.725 1.00 93.50 85 ARG A N 1
ATOM 669 C CA . ARG A 1 85 ? 1.922 -9.989 -9.386 1.00 93.50 85 ARG A CA 1
ATOM 670 C C . ARG A 1 85 ? 1.201 -9.700 -10.697 1.00 93.50 85 ARG A C 1
ATOM 672 O O . ARG A 1 85 ? 1.546 -10.285 -11.720 1.00 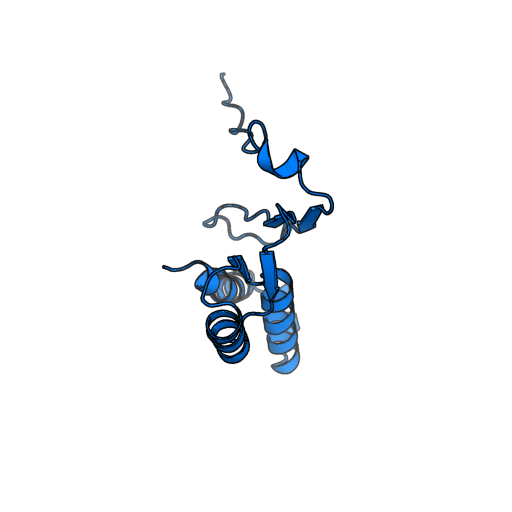93.50 85 ARG A O 1
ATOM 679 N N . LYS A 1 86 ? 0.288 -8.723 -10.708 1.00 94.94 86 LYS A N 1
ATOM 680 C CA . LYS A 1 86 ? -0.443 -8.369 -11.927 1.00 94.94 86 LYS A CA 1
ATOM 681 C C . LYS A 1 86 ? 0.454 -7.793 -13.021 1.00 94.94 86 LYS A C 1
ATOM 683 O O . LYS A 1 86 ? 0.310 -8.142 -14.190 1.00 94.94 86 LYS A O 1
ATOM 688 N N . VAL A 1 87 ? 1.411 -6.942 -12.655 1.00 95.62 87 VAL A N 1
ATOM 689 C CA . VAL A 1 87 ? 2.431 -6.428 -13.584 1.00 95.62 87 VAL A CA 1
ATOM 690 C C . VAL A 1 87 ? 3.240 -7.574 -14.199 1.00 95.62 87 VAL A C 1
ATOM 692 O O . VAL A 1 87 ? 3.538 -7.533 -15.394 1.00 95.62 87 VAL A O 1
ATOM 695 N N . GLN A 1 88 ? 3.582 -8.596 -13.411 1.00 95.62 88 GLN A N 1
ATOM 696 C CA . GLN A 1 88 ? 4.297 -9.776 -13.899 1.00 95.62 88 GLN A CA 1
ATOM 697 C C . GLN A 1 88 ? 3.432 -10.631 -14.834 1.00 95.62 88 GLN A C 1
ATOM 699 O O . GLN A 1 88 ? 3.896 -10.969 -15.919 1.00 95.62 88 GLN A O 1
ATOM 704 N N . GLU A 1 89 ? 2.183 -10.922 -14.459 1.00 96.12 89 GLU A N 1
ATOM 705 C CA . GLU A 1 89 ? 1.223 -11.684 -15.278 1.00 96.12 89 GLU A CA 1
ATOM 706 C C . GLU A 1 89 ? 1.009 -11.070 -16.665 1.00 96.12 89 GLU A C 1
ATOM 708 O O . GLU A 1 89 ? 0.878 -11.785 -17.653 1.00 96.12 89 GLU A O 1
ATOM 713 N N . LEU A 1 90 ? 0.996 -9.738 -16.749 1.00 96.69 90 LEU A N 1
ATOM 714 C CA . LEU A 1 90 ? 0.821 -9.010 -18.007 1.00 96.69 90 LEU A CA 1
ATOM 715 C C . LEU A 1 90 ? 2.109 -8.922 -18.848 1.00 96.69 90 LEU A C 1
ATOM 717 O O . LEU A 1 90 ? 2.116 -8.264 -19.886 1.00 96.69 90 LEU A O 1
ATOM 721 N N . GLY A 1 91 ? 3.221 -9.515 -18.399 1.00 96.94 91 GLY A N 1
ATOM 722 C CA . GLY A 1 91 ? 4.521 -9.412 -19.072 1.00 96.94 91 GLY A CA 1
ATOM 723 C C . GLY A 1 91 ? 5.153 -8.016 -18.985 1.00 96.94 91 GLY A C 1
ATOM 724 O O . GLY A 1 91 ? 6.109 -7.711 -19.695 1.00 96.94 91 GLY A O 1
ATOM 725 N N . LEU A 1 92 ? 4.652 -7.148 -18.100 1.00 97.44 92 LEU A N 1
ATOM 726 C CA . LEU A 1 92 ? 5.069 -5.746 -17.989 1.00 97.44 92 LEU A CA 1
ATOM 727 C C . LEU A 1 92 ? 6.240 -5.543 -17.017 1.00 97.44 92 LEU A C 1
ATOM 729 O O . LEU A 1 92 ? 6.653 -4.408 -16.780 1.00 97.44 92 LEU A O 1
ATOM 733 N N . ALA A 1 93 ? 6.807 -6.621 -16.470 1.00 96.31 93 ALA A N 1
ATOM 734 C CA . ALA A 1 93 ? 7.884 -6.564 -15.484 1.00 96.31 93 ALA A CA 1
ATOM 735 C C . ALA A 1 93 ? 9.130 -5.813 -15.988 1.00 96.31 93 ALA A C 1
ATOM 737 O O . ALA A 1 93 ? 9.710 -5.025 -15.241 1.00 96.31 93 ALA A O 1
ATOM 738 N N . ILE A 1 94 ? 9.527 -6.016 -17.251 1.00 96.88 94 ILE A N 1
ATOM 739 C CA . ILE A 1 94 ? 10.667 -5.304 -17.859 1.00 96.88 94 ILE A CA 1
ATOM 740 C C . ILE A 1 94 ? 10.341 -3.813 -17.976 1.00 96.88 94 ILE A C 1
ATOM 742 O O . ILE A 1 94 ? 11.072 -2.973 -17.454 1.00 96.88 94 ILE A O 1
ATOM 746 N N . LYS A 1 95 ? 9.174 -3.481 -18.541 1.00 96.88 95 LYS A N 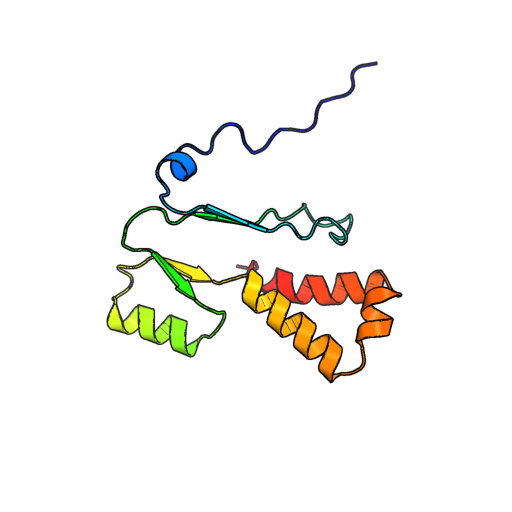1
ATOM 747 C CA . LYS A 1 95 ? 8.704 -2.095 -18.680 1.00 96.88 95 LYS A CA 1
ATOM 748 C C . LYS A 1 95 ? 8.622 -1.375 -17.330 1.00 96.88 95 LYS A C 1
ATOM 750 O O . LYS A 1 95 ? 9.005 -0.216 -17.237 1.00 96.88 95 LYS A O 1
ATOM 755 N N . TYR A 1 96 ? 8.178 -2.056 -16.273 1.00 95.12 96 TYR A N 1
ATOM 756 C CA . TYR A 1 96 ? 8.167 -1.529 -14.904 1.00 95.12 96 TYR A CA 1
ATOM 757 C C . TYR A 1 96 ? 9.570 -1.195 -14.379 1.00 95.12 96 TYR A C 1
ATOM 759 O O . TYR A 1 96 ? 9.774 -0.170 -13.719 1.00 95.12 96 TYR A O 1
ATOM 767 N N . LYS A 1 97 ? 10.555 -2.048 -14.674 1.00 92.62 97 LYS A N 1
ATOM 768 C CA . LYS A 1 97 ? 11.943 -1.849 -14.249 1.00 92.62 97 LYS A CA 1
ATOM 769 C C . LYS A 1 97 ? 12.644 -0.755 -15.047 1.00 92.62 97 LYS A C 1
ATOM 771 O O . LYS A 1 97 ? 13.385 0.016 -14.452 1.00 92.62 97 LYS A O 1
ATOM 776 N N . GLU A 1 98 ? 12.383 -0.630 -16.338 1.00 95.50 98 GLU A N 1
ATOM 777 C CA . GLU A 1 98 ? 13.152 0.265 -17.213 1.00 95.50 98 GLU A CA 1
ATOM 778 C C . GLU A 1 98 ? 12.499 1.638 -17.407 1.00 95.50 98 GLU A C 1
ATOM 780 O O . GLU A 1 98 ? 13.192 2.646 -17.528 1.00 95.50 98 GLU A O 1
ATOM 785 N N . ASN A 1 99 ? 11.167 1.719 -17.380 1.00 95.94 99 ASN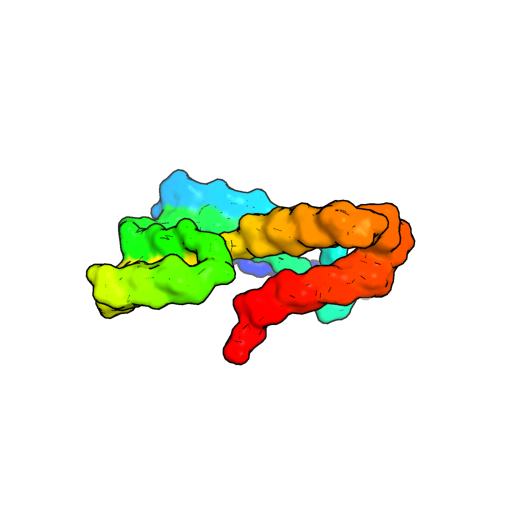 A N 1
ATOM 786 C CA . ASN A 1 99 ? 10.447 2.962 -17.632 1.00 95.94 99 ASN A CA 1
ATOM 787 C C . ASN A 1 99 ? 9.956 3.607 -16.323 1.00 95.94 99 ASN A C 1
ATOM 789 O O . ASN A 1 99 ? 8.993 3.154 -15.699 1.00 95.94 99 ASN A O 1
ATOM 793 N N . LYS A 1 100 ? 10.600 4.717 -15.931 1.00 93.25 100 LYS A N 1
ATOM 794 C CA . LYS A 1 100 ? 10.260 5.485 -14.720 1.00 93.25 100 LYS A CA 1
ATOM 795 C C . LYS A 1 100 ? 8.807 5.971 -14.724 1.00 93.25 100 LYS A C 1
ATOM 797 O O . LYS A 1 100 ? 8.135 5.805 -13.714 1.00 93.25 100 LYS A O 1
ATOM 802 N N . GLN A 1 101 ? 8.315 6.525 -15.832 1.00 93.38 101 GLN A N 1
ATOM 803 C CA . GLN A 1 101 ? 6.949 7.060 -15.928 1.00 93.38 101 GLN A CA 1
ATOM 804 C C . GLN A 1 101 ? 5.906 5.953 -15.758 1.00 93.38 101 GLN A C 1
ATOM 806 O O . GLN A 1 101 ? 4.955 6.101 -14.998 1.00 93.38 101 GLN A O 1
ATOM 811 N N . PHE A 1 102 ? 6.119 4.805 -16.402 1.00 93.69 102 PHE A N 1
ATOM 812 C CA . PHE A 1 102 ? 5.247 3.644 -16.253 1.00 93.69 102 PHE A CA 1
ATOM 813 C C . PHE A 1 102 ? 5.260 3.117 -14.813 1.00 93.69 102 PHE A C 1
ATOM 815 O O . PHE A 1 102 ? 4.206 2.859 -14.237 1.00 93.69 102 PHE A O 1
ATOM 822 N N . ARG A 1 103 ? 6.440 3.029 -14.188 1.00 93.75 103 ARG A N 1
ATOM 823 C CA . ARG A 1 103 ? 6.568 2.649 -12.775 1.00 93.75 103 ARG A CA 1
ATOM 824 C C . ARG A 1 103 ? 5.815 3.604 -11.848 1.00 93.75 103 ARG A C 1
ATOM 826 O O . ARG A 1 103 ? 5.150 3.154 -10.919 1.00 93.75 103 ARG A O 1
ATOM 833 N N . GLN A 1 104 ? 5.931 4.910 -12.090 1.00 90.50 104 GLN A N 1
ATOM 834 C CA . GLN A 1 104 ? 5.210 5.937 -11.339 1.00 90.50 104 GLN A CA 1
ATOM 835 C C . GLN A 1 104 ? 3.699 5.779 -11.525 1.00 90.50 104 GLN A C 1
ATOM 837 O O . GLN A 1 104 ? 2.986 5.732 -10.532 1.00 90.50 104 GLN A O 1
ATOM 842 N N . ALA A 1 105 ? 3.220 5.590 -12.757 1.00 91.94 105 ALA A N 1
ATOM 843 C CA . ALA A 1 105 ? 1.803 5.366 -13.037 1.00 91.94 105 ALA A CA 1
ATOM 844 C C . ALA A 1 105 ? 1.246 4.132 -12.306 1.00 91.94 105 ALA A C 1
ATOM 846 O O . ALA A 1 105 ? 0.179 4.205 -11.709 1.00 91.94 105 ALA A O 1
ATOM 847 N N . VAL A 1 106 ? 1.990 3.021 -12.265 1.00 91.56 106 VAL A N 1
ATOM 848 C CA . VAL A 1 106 ? 1.584 1.830 -11.496 1.00 91.56 106 VAL A CA 1
ATOM 849 C C . VAL A 1 106 ? 1.496 2.125 -9.994 1.00 91.56 106 VAL A C 1
ATOM 851 O O . VAL A 1 106 ? 0.612 1.617 -9.318 1.00 91.56 106 VAL A O 1
ATOM 854 N N . LYS A 1 107 ? 2.370 2.977 -9.456 1.00 86.75 107 LYS A N 1
ATOM 855 C CA . LYS A 1 107 ? 2.319 3.388 -8.042 1.00 86.75 107 LYS A CA 1
ATOM 856 C C . LYS A 1 107 ? 1.162 4.321 -7.720 1.00 86.75 107 LYS A C 1
ATOM 858 O O . LYS A 1 107 ? 0.661 4.274 -6.602 1.00 86.75 107 LYS A O 1
ATOM 863 N N . LEU A 1 108 ? 0.723 5.133 -8.683 1.00 86.81 108 LEU A N 1
ATOM 864 C CA . LEU A 1 108 ? -0.497 5.929 -8.533 1.00 86.81 108 LEU A CA 1
ATOM 865 C C . LEU A 1 108 ? -1.711 5.033 -8.286 1.00 86.81 108 LEU A C 1
ATOM 867 O O . LEU A 1 108 ? -2.573 5.408 -7.504 1.00 86.81 108 LEU A O 1
ATOM 871 N N . ILE A 1 109 ? -1.746 3.834 -8.881 1.00 88.06 109 ILE A N 1
ATOM 872 C CA . ILE A 1 109 ? -2.808 2.848 -8.632 1.00 88.06 109 ILE A CA 1
ATOM 873 C C . ILE A 1 109 ? -2.822 2.446 -7.153 1.00 88.06 109 ILE A C 1
ATOM 875 O O . ILE A 1 109 ? -3.880 2.479 -6.534 1.00 88.06 109 ILE A O 1
ATOM 879 N N . SER A 1 110 ? -1.662 2.137 -6.558 1.00 83.81 110 SER A N 1
ATOM 880 C CA . SER A 1 110 ? -1.571 1.857 -5.116 1.00 83.81 110 SER A CA 1
ATOM 881 C C . SER A 1 110 ? -2.003 3.057 -4.266 1.00 83.81 110 SER A C 1
ATOM 883 O O . SER A 1 110 ? -2.582 2.874 -3.201 1.00 83.81 110 SER A O 1
ATOM 885 N N . ALA A 1 111 ? -1.731 4.285 -4.723 1.00 83.19 111 ALA A N 1
ATOM 886 C CA . ALA A 1 111 ? -2.077 5.509 -4.004 1.00 83.19 111 ALA A CA 1
ATOM 887 C C . ALA A 1 111 ? -3.588 5.804 -3.978 1.00 83.19 111 ALA A C 1
ATOM 889 O O . ALA A 1 111 ? -4.039 6.525 -3.089 1.00 83.19 111 ALA A O 1
ATOM 890 N N . LEU A 1 112 ? -4.379 5.216 -4.888 1.00 81.50 112 LEU A N 1
ATOM 891 C CA . LEU A 1 112 ? -5.846 5.328 -4.871 1.00 81.50 112 LEU A CA 1
ATOM 892 C C . LEU A 1 112 ? -6.455 4.805 -3.563 1.00 81.50 112 LEU A C 1
ATOM 894 O O . LEU A 1 112 ? -7.515 5.269 -3.166 1.00 81.50 112 LEU A O 1
ATOM 898 N N . ALA A 1 113 ? -5.767 3.891 -2.873 1.00 75.50 113 ALA A N 1
ATOM 899 C CA . ALA A 1 113 ? -6.176 3.379 -1.568 1.00 75.50 113 ALA A CA 1
ATOM 900 C C . ALA A 1 113 ? -6.248 4.449 -0.462 1.00 75.50 113 ALA A C 1
ATOM 902 O O . ALA A 1 113 ? -6.835 4.189 0.583 1.00 75.50 113 ALA A O 1
ATOM 903 N N . PHE A 1 114 ? -5.642 5.623 -0.670 1.00 76.25 114 PHE A N 1
ATOM 904 C CA . PHE A 1 114 ? -5.613 6.728 0.294 1.00 76.25 114 PHE A CA 1
ATOM 905 C C . PHE A 1 114 ? -6.471 7.927 -0.134 1.00 76.25 114 PHE A C 1
ATOM 907 O O . PHE A 1 114 ? -6.388 8.984 0.493 1.00 76.25 114 PHE A O 1
ATOM 914 N N . LEU A 1 115 ? -7.245 7.805 -1.218 1.00 73.38 115 LEU A N 1
ATOM 915 C CA . LEU A 1 115 ? -8.203 8.840 -1.601 1.00 73.38 115 LEU A CA 1
ATOM 916 C C . LEU A 1 115 ? -9.452 8.766 -0.700 1.00 73.38 115 LEU A C 1
ATOM 918 O O . LEU A 1 115 ? -9.861 7.656 -0.358 1.00 73.38 115 LEU A O 1
ATOM 922 N N . PRO A 1 116 ? -10.015 9.924 -0.297 1.00 60.69 116 PRO A N 1
ATOM 923 C CA . PRO A 1 116 ? -11.207 9.995 0.547 1.00 60.69 116 PRO A CA 1
ATOM 924 C C . PRO A 1 116 ? -12.471 9.480 -0.150 1.00 60.69 116 PRO A C 1
ATOM 926 O O . PRO A 1 116 ? -12.551 9.576 -1.399 1.00 60.69 116 PRO A O 1
#

Organism: Aphis craccivora (NCBI:txid307492)

Sequence (116 aa):
MGGRSPPSPLRDAPALSSSQHIFMDGTFATCPQDFFQVYVVHAQIGENMITIDFEQAVIKAIEDVFKNEVTIQLCYFHLNQSIWRKVQELGLAIKYKENKQFRQAVKLISALAFLP

Secondary structure (DSSP, 8-state):
---PPPP-TTS--TTTTT-S-EEEEE-TT---TTS---EEEEE--SSSEEEE-S-HHHHHHHHHHHTT-SEEEE-HHHHHHHHHHHHHHTT-HHHHHH-HHHHHHHHHHHHGGG--

pLDDT: mean 71.37, std 19.21, range [31.62, 97.44]

Foldseek 3Di:
DDDDDPDDPPPDDPQQVQFPDKDWDWPPPADDPPDDGDIDIDGDRDDQEDEDAPDPVVVVVCCVVVVPSHHYHHDLPVVVVVLQVVCVVVVNNVVCVPPNVVVNVSVVVSVVVVDD